Protein AF-A0A1E4USH1-F1 (afdb_monomer_lite)

pLDDT: mean 86.74, std 11.82, range [35.06, 97.19]

Sequence (179 aa):
MNIDIKHKHAGHLITIEGHPFKANNAGMWSLTEIWQTLKLPKAKAPGRWRGKEKDRLSQSQNLDVRNLGNAGHRALATKRAAIEYAAWVSPEFKDMVFDAFEAILEMPEVAQAVTDKMRQLGYDHSAALLEREKDNRAPALRAMNRGRSLSPAQKERQRMNNRVCAEANRLRKAGHDWH

Secondary structure (DSSP, 8-state):
-------TTTT-EEEETTEEEE--TTS-EEHHHHHHHTT--GGG-GGG--SHHHHHHHHTTSEEEEE-GGG-EEEEE-HHHHHHHHHHH-HHHHHHHHHHHHHHHTSHHHHHHHHHHHHHTT-HHHHHHHHHHHHHHHHHHHHHHHH-PPPHHHHHHHHHHHHHHHHHHHHHHHHHTT-

Structure (mmCIF, N/CA/C/O backbone):
data_AF-A0A1E4USH1-F1
#
_entry.id   AF-A0A1E4USH1-F1
#
loop_
_atom_site.group_PDB
_atom_site.id
_atom_site.type_symbol
_atom_site.label_atom_id
_atom_site.label_alt_id
_atom_site.label_comp_id
_atom_site.label_asym_id
_atom_site.label_entity_id
_atom_site.label_seq_id
_atom_site.pdbx_PDB_ins_code
_atom_site.Cartn_x
_atom_site.Cartn_y
_atom_site.Cartn_z
_atom_site.occupancy
_atom_site.B_iso_or_equiv
_atom_site.auth_seq_id
_atom_site.auth_comp_id
_atom_site.auth_asym_id
_atom_site.auth_atom_id
_atom_site.pdbx_PDB_model_num
ATOM 1 N N . MET A 1 1 ? 34.807 -5.517 8.091 1.00 35.06 1 MET A N 1
ATOM 2 C CA . MET A 1 1 ? 33.616 -6.055 8.783 1.00 35.06 1 MET A CA 1
ATOM 3 C C . MET A 1 1 ? 32.439 -5.872 7.829 1.00 35.06 1 MET A C 1
ATOM 5 O O . MET A 1 1 ? 31.987 -4.748 7.670 1.00 35.06 1 MET A O 1
ATOM 9 N N . ASN A 1 2 ? 32.028 -6.911 7.091 1.00 42.44 2 ASN A N 1
ATOM 10 C CA . ASN A 1 2 ? 30.840 -6.824 6.231 1.00 42.44 2 ASN A CA 1
ATOM 11 C C . ASN A 1 2 ? 29.615 -7.020 7.123 1.00 42.44 2 ASN A C 1
ATOM 13 O O . ASN A 1 2 ? 29.364 -8.131 7.581 1.00 42.44 2 ASN A O 1
ATOM 17 N N . ILE A 1 3 ? 28.897 -5.940 7.420 1.00 49.59 3 ILE A N 1
ATOM 18 C CA . ILE A 1 3 ? 27.590 -6.037 8.068 1.00 49.59 3 ILE A CA 1
ATOM 19 C C . ILE A 1 3 ? 26.635 -6.573 7.002 1.00 49.59 3 ILE A C 1
ATOM 21 O O . ILE A 1 3 ? 26.357 -5.886 6.020 1.00 49.59 3 ILE A O 1
ATOM 25 N N . ASP A 1 4 ? 26.173 -7.809 7.169 1.00 56.94 4 ASP A N 1
ATOM 26 C CA . ASP A 1 4 ? 25.146 -8.400 6.314 1.00 56.94 4 ASP A CA 1
ATOM 27 C C . ASP A 1 4 ? 23.797 -7.746 6.659 1.00 56.94 4 ASP A C 1
ATOM 29 O O . ASP A 1 4 ? 23.055 -8.192 7.537 1.00 56.94 4 ASP A O 1
ATOM 33 N N . ILE A 1 5 ? 23.523 -6.587 6.050 1.00 63.28 5 ILE A N 1
ATOM 34 C CA . ILE A 1 5 ? 22.266 -5.857 6.240 1.00 63.28 5 ILE A CA 1
ATOM 35 C C . ILE A 1 5 ? 21.171 -6.627 5.501 1.00 63.28 5 ILE A C 1
ATOM 37 O O . ILE A 1 5 ? 20.887 -6.400 4.324 1.00 63.28 5 ILE A O 1
ATOM 41 N N . LYS A 1 6 ? 20.531 -7.561 6.206 1.00 68.31 6 LYS A N 1
ATOM 42 C CA . LYS A 1 6 ? 19.382 -8.289 5.674 1.00 68.31 6 LYS A CA 1
ATOM 43 C C . LYS A 1 6 ? 18.156 -7.377 5.665 1.00 68.31 6 LYS A C 1
ATOM 45 O O . LYS A 1 6 ? 17.571 -7.076 6.705 1.00 68.31 6 LYS A O 1
ATOM 50 N N . HIS A 1 7 ? 17.737 -6.948 4.478 1.00 80.62 7 HIS A N 1
ATOM 51 C CA . HIS A 1 7 ? 16.504 -6.180 4.320 1.00 80.62 7 HIS A CA 1
ATOM 52 C C . HIS A 1 7 ? 15.280 -7.025 4.723 1.00 80.62 7 HIS A C 1
ATOM 54 O O . HIS A 1 7 ? 15.200 -8.208 4.395 1.00 80.62 7 HIS A O 1
ATOM 60 N N . LYS A 1 8 ? 14.284 -6.406 5.382 1.00 83.12 8 LYS A N 1
ATOM 61 C CA . LYS A 1 8 ? 13.073 -7.061 5.941 1.00 83.12 8 LYS A CA 1
ATOM 62 C C . LYS A 1 8 ? 12.346 -8.005 4.974 1.00 83.12 8 LYS A C 1
ATOM 64 O O . LYS A 1 8 ? 11.694 -8.948 5.409 1.00 83.12 8 LYS A O 1
ATOM 69 N N . HIS A 1 9 ? 12.408 -7.722 3.677 1.00 91.88 9 HIS A N 1
ATOM 70 C CA . HIS A 1 9 ? 11.720 -8.486 2.638 1.00 91.88 9 HIS A CA 1
ATOM 71 C C . HIS A 1 9 ? 12.672 -9.186 1.667 1.00 91.88 9 HIS A C 1
ATOM 73 O O . HIS A 1 9 ? 12.227 -9.649 0.622 1.00 91.88 9 HIS A O 1
ATOM 79 N N . ALA A 1 10 ? 13.968 -9.268 1.977 1.00 92.12 10 ALA A N 1
ATOM 80 C CA . ALA A 1 10 ? 14.938 -9.927 1.113 1.00 92.12 10 ALA A CA 1
ATOM 81 C C . ALA A 1 10 ? 14.511 -11.376 0.819 1.00 92.12 10 ALA A C 1
ATOM 83 O O . ALA A 1 10 ? 14.322 -12.174 1.738 1.00 92.12 10 ALA A O 1
ATOM 84 N N . GLY A 1 11 ? 14.324 -11.706 -0.462 1.00 91.75 11 GLY A N 1
ATOM 85 C CA . GLY A 1 11 ? 13.920 -13.043 -0.900 1.00 91.75 11 GLY A CA 1
ATOM 86 C C . GLY A 1 11 ? 12.465 -13.436 -0.615 1.00 91.75 11 GLY A C 1
ATOM 87 O O . GLY A 1 11 ? 12.106 -14.575 -0.910 1.00 91.75 11 GLY A O 1
ATOM 88 N N . HIS A 1 12 ? 11.629 -12.539 -0.075 1.00 94.44 12 HIS A N 1
ATOM 89 C CA . HIS A 1 12 ? 10.211 -12.825 0.170 1.00 94.44 12 HIS A CA 1
ATOM 90 C C . HIS A 1 12 ? 9.459 -13.139 -1.126 1.00 94.44 12 HIS A C 1
ATOM 92 O O . HIS A 1 12 ? 9.612 -12.442 -2.129 1.00 94.44 12 HIS A O 1
ATOM 98 N N . LEU A 1 13 ? 8.599 -14.155 -1.069 1.00 95.12 13 LEU A N 1
ATOM 99 C CA . LEU A 1 13 ? 7.725 -14.555 -2.165 1.00 95.12 13 LEU A CA 1
ATOM 100 C C . LEU A 1 13 ? 6.315 -14.005 -1.937 1.00 95.12 13 LEU A C 1
ATOM 102 O O . LEU A 1 13 ? 5.791 -14.081 -0.826 1.00 95.12 13 LEU A O 1
ATOM 106 N N . ILE A 1 14 ? 5.705 -13.472 -2.989 1.00 93.62 14 ILE A N 1
ATOM 107 C CA . ILE A 1 14 ? 4.271 -13.176 -3.045 1.00 93.62 14 ILE A CA 1
ATOM 108 C C . ILE A 1 14 ? 3.673 -13.910 -4.238 1.00 93.62 14 ILE A C 1
ATOM 110 O O . ILE A 1 14 ? 4.350 -14.075 -5.249 1.00 93.62 14 ILE A O 1
ATOM 114 N N . THR A 1 15 ? 2.414 -14.318 -4.136 1.00 94.56 15 THR A N 1
ATOM 115 C CA . THR A 1 15 ? 1.685 -14.931 -5.249 1.00 94.56 15 THR A CA 1
ATOM 116 C C . THR A 1 15 ? 0.509 -14.038 -5.605 1.00 94.56 15 THR A C 1
ATOM 118 O O . THR A 1 15 ? -0.281 -13.696 -4.728 1.00 94.56 15 THR A O 1
ATOM 121 N N . ILE A 1 16 ? 0.402 -13.647 -6.874 1.00 92.81 16 ILE A N 1
ATOM 122 C CA . ILE A 1 16 ? -0.700 -12.829 -7.393 1.00 92.81 16 ILE A CA 1
ATOM 123 C C . ILE A 1 16 ? -1.300 -13.587 -8.572 1.00 92.81 16 ILE A C 1
ATOM 125 O O . ILE A 1 16 ? -0.572 -13.945 -9.494 1.00 92.81 16 ILE A O 1
ATOM 129 N N . GLU A 1 17 ? -2.601 -13.880 -8.515 1.00 90.75 17 GLU A N 1
ATOM 130 C CA . GLU A 1 17 ? -3.316 -14.634 -9.562 1.00 90.75 17 GLU A CA 1
ATOM 131 C C . GLU A 1 17 ? -2.592 -15.934 -9.967 1.00 90.75 17 GLU A C 1
ATOM 133 O O . GLU A 1 17 ? -2.418 -16.238 -11.143 1.00 90.75 17 GLU A O 1
ATOM 138 N N . GLY A 1 18 ? -2.083 -16.678 -8.980 1.00 93.56 18 GLY A N 1
ATOM 139 C CA . GLY A 1 18 ? -1.344 -17.928 -9.203 1.00 93.56 18 GLY A CA 1
ATOM 140 C C . GLY A 1 18 ? 0.111 -17.766 -9.664 1.00 93.56 18 GLY A C 1
ATOM 141 O O . GLY A 1 18 ? 0.827 -18.761 -9.741 1.00 93.56 18 GLY A O 1
ATOM 142 N N . HIS A 1 19 ? 0.587 -16.542 -9.905 1.00 95.94 19 HIS A N 1
ATOM 143 C CA . HIS A 1 19 ? 1.953 -16.275 -10.355 1.00 95.94 19 HIS A CA 1
ATOM 144 C C . HIS A 1 19 ? 2.857 -15.858 -9.185 1.00 95.94 19 HIS A C 1
ATOM 146 O O . HIS A 1 19 ? 2.523 -14.908 -8.467 1.00 95.94 19 HIS A O 1
ATOM 152 N N . PRO A 1 20 ? 3.997 -16.538 -8.967 1.00 96.56 20 PRO A N 1
ATOM 153 C CA . PRO A 1 20 ? 4.930 -16.195 -7.902 1.00 96.56 20 PRO A CA 1
ATOM 154 C C . PRO A 1 20 ? 5.867 -15.048 -8.309 1.00 96.56 20 PRO A C 1
ATOM 156 O O . PRO A 1 20 ? 6.441 -15.054 -9.394 1.00 96.56 20 PRO A O 1
ATOM 159 N N . PHE A 1 21 ? 6.098 -14.107 -7.394 1.00 96.25 21 PHE A N 1
ATOM 160 C CA . PHE A 1 21 ? 7.040 -12.998 -7.545 1.00 96.25 21 PHE A CA 1
ATOM 161 C C . PHE A 1 21 ? 7.953 -12.907 -6.327 1.00 96.25 21 PHE A C 1
ATOM 163 O O . PHE A 1 21 ? 7.495 -12.820 -5.182 1.00 96.25 21 PHE A O 1
ATOM 170 N N . LYS A 1 22 ? 9.264 -12.899 -6.565 1.00 96.50 22 LYS A N 1
ATOM 171 C CA . LYS A 1 22 ? 10.275 -12.898 -5.505 1.00 96.50 22 LYS A CA 1
ATOM 172 C C . LYS A 1 22 ? 10.925 -11.525 -5.365 1.00 96.50 22 LYS A C 1
ATOM 174 O O . LYS A 1 22 ? 11.360 -10.930 -6.348 1.00 96.50 22 LYS A O 1
ATOM 179 N N . ALA A 1 23 ? 11.038 -11.044 -4.133 1.00 95.94 23 ALA A N 1
ATOM 180 C CA . ALA A 1 23 ? 11.803 -9.849 -3.826 1.00 95.94 23 ALA A CA 1
ATOM 181 C C . ALA A 1 23 ? 13.310 -10.099 -3.971 1.00 95.94 23 ALA A C 1
ATOM 183 O O . ALA A 1 23 ? 13.828 -11.154 -3.595 1.00 95.94 23 ALA A O 1
ATOM 184 N N . ASN A 1 24 ? 14.030 -9.096 -4.464 1.00 94.19 24 ASN A N 1
ATOM 185 C CA . ASN A 1 24 ? 15.489 -9.110 -4.521 1.00 94.19 24 ASN A CA 1
ATOM 186 C C . ASN A 1 24 ? 16.122 -8.988 -3.115 1.00 94.19 24 ASN A C 1
ATOM 188 O O . ASN A 1 24 ? 15.424 -8.899 -2.103 1.00 94.19 24 ASN A O 1
ATOM 192 N N . ASN A 1 25 ? 17.455 -8.943 -3.039 1.00 92.69 25 ASN A N 1
ATOM 193 C CA . ASN A 1 25 ? 18.180 -8.830 -1.764 1.00 92.69 25 ASN A CA 1
ATOM 194 C C . ASN A 1 25 ? 17.911 -7.509 -1.018 1.00 92.69 25 ASN A C 1
ATOM 196 O O . ASN A 1 25 ? 18.039 -7.467 0.200 1.00 92.69 25 ASN A O 1
ATOM 200 N N . ALA A 1 26 ? 17.474 -6.461 -1.724 1.00 90.81 26 ALA A N 1
ATOM 201 C CA . ALA A 1 26 ? 17.031 -5.198 -1.131 1.00 90.81 26 ALA A CA 1
ATOM 202 C C . ALA A 1 26 ? 15.575 -5.247 -0.620 1.00 90.81 26 ALA A C 1
ATOM 204 O O . ALA A 1 26 ? 15.052 -4.255 -0.115 1.00 90.81 26 ALA A O 1
ATOM 205 N N . GLY A 1 27 ? 14.891 -6.389 -0.753 1.00 93.50 27 GLY A N 1
ATOM 206 C CA . GLY A 1 27 ? 13.490 -6.542 -0.372 1.00 93.50 27 GLY A CA 1
ATOM 207 C C . GLY A 1 27 ? 12.511 -5.828 -1.306 1.00 93.50 27 GLY A C 1
ATOM 208 O O . GLY A 1 27 ? 11.458 -5.375 -0.853 1.00 93.50 27 GLY A O 1
ATOM 209 N N . MET A 1 28 ? 12.866 -5.705 -2.589 1.00 95.81 28 MET A N 1
ATOM 210 C CA . MET A 1 28 ? 12.054 -5.044 -3.610 1.00 95.81 28 MET A CA 1
ATOM 211 C C . MET A 1 28 ? 11.575 -6.014 -4.691 1.00 95.81 28 MET A C 1
ATOM 213 O O . MET A 1 28 ? 12.332 -6.873 -5.146 1.00 95.81 28 MET A O 1
ATOM 217 N N . TRP A 1 29 ? 10.340 -5.824 -5.148 1.00 97.06 29 TRP A N 1
ATOM 218 C CA . TRP A 1 29 ? 9.727 -6.553 -6.257 1.00 97.06 29 TRP A CA 1
ATOM 219 C C . TRP A 1 29 ? 9.830 -5.767 -7.562 1.00 97.06 29 TRP A C 1
ATOM 221 O O . TRP A 1 29 ? 9.785 -4.535 -7.565 1.00 97.06 29 TRP A O 1
ATOM 231 N N . SER A 1 30 ? 9.933 -6.483 -8.681 1.00 96.38 30 SER A N 1
ATOM 232 C CA . SER A 1 30 ? 9.900 -5.893 -10.019 1.00 96.38 30 SER A CA 1
ATOM 233 C C . SER A 1 30 ? 8.459 -5.619 -10.446 1.00 96.38 30 SER A C 1
ATOM 235 O O . SER A 1 30 ? 7.719 -6.531 -10.807 1.00 96.38 30 SER A O 1
ATOM 237 N N . LEU A 1 31 ? 8.058 -4.345 -10.453 1.00 96.75 31 LEU A N 1
ATOM 238 C CA . LEU A 1 31 ? 6.739 -3.942 -10.952 1.00 96.75 31 LEU A CA 1
ATOM 239 C C . LEU A 1 31 ? 6.609 -4.179 -12.459 1.00 96.75 31 LEU A C 1
ATOM 241 O O . LEU A 1 31 ? 5.510 -4.423 -12.948 1.00 96.75 31 LEU A O 1
ATOM 245 N N . THR A 1 32 ? 7.722 -4.107 -13.199 1.00 95.25 32 THR A N 1
ATOM 246 C CA . THR A 1 32 ? 7.738 -4.402 -14.638 1.00 95.25 32 THR A CA 1
ATOM 247 C C . THR A 1 32 ? 7.425 -5.877 -14.891 1.00 95.25 32 THR A C 1
ATOM 249 O O . THR A 1 32 ? 6.620 -6.172 -15.767 1.00 95.25 32 THR A O 1
ATOM 252 N N . GLU A 1 33 ? 8.011 -6.780 -14.101 1.00 95.38 33 GLU A N 1
ATOM 253 C CA . GLU A 1 33 ? 7.758 -8.225 -14.191 1.00 95.38 33 GLU A CA 1
ATOM 254 C C . GLU A 1 33 ? 6.311 -8.552 -13.816 1.00 95.38 33 GLU A C 1
ATOM 256 O O . GLU A 1 33 ? 5.623 -9.214 -14.584 1.00 95.38 33 GLU A O 1
ATOM 261 N N . ILE A 1 34 ? 5.813 -8.006 -12.699 1.00 96.38 34 ILE A N 1
ATOM 262 C CA . ILE A 1 34 ? 4.408 -8.165 -12.289 1.00 96.38 34 ILE A CA 1
ATOM 263 C C . ILE A 1 34 ? 3.464 -7.697 -13.404 1.00 96.38 34 ILE A C 1
ATOM 265 O O . ILE A 1 34 ? 2.549 -8.421 -13.788 1.00 96.38 34 ILE A O 1
ATOM 269 N N . TRP A 1 35 ? 3.708 -6.511 -13.969 1.00 96.25 35 TRP A N 1
ATOM 270 C CA . TRP A 1 35 ? 2.896 -5.955 -15.054 1.00 96.25 35 TRP A CA 1
ATOM 271 C C . TRP A 1 35 ? 2.884 -6.832 -16.312 1.00 96.25 35 TRP A C 1
ATOM 273 O O . TRP A 1 35 ? 1.821 -7.033 -16.901 1.00 96.25 35 TRP A O 1
ATOM 283 N N . GLN A 1 36 ? 4.039 -7.368 -16.712 1.00 95.38 36 GLN A N 1
ATOM 284 C CA . GLN A 1 36 ? 4.158 -8.230 -17.890 1.00 95.38 36 GLN A CA 1
ATOM 285 C C . GLN A 1 36 ? 3.503 -9.596 -17.674 1.00 95.38 36 GLN A C 1
ATOM 287 O O . GLN A 1 36 ? 2.728 -10.035 -18.524 1.00 95.38 36 GLN A O 1
ATOM 292 N N . THR A 1 37 ? 3.784 -10.246 -16.544 1.00 96.62 37 THR A N 1
ATOM 293 C CA . THR A 1 37 ? 3.282 -11.589 -16.225 1.00 96.62 37 THR A CA 1
ATOM 294 C C . THR A 1 37 ? 1.763 -11.604 -16.098 1.00 96.62 37 THR A C 1
ATOM 296 O O . THR A 1 37 ? 1.110 -12.462 -16.685 1.00 96.62 37 THR A O 1
ATOM 299 N N . LEU A 1 38 ? 1.191 -10.605 -15.423 1.00 95.69 38 LEU A N 1
ATOM 300 C CA . LEU A 1 38 ? -0.261 -10.456 -15.281 1.00 95.69 3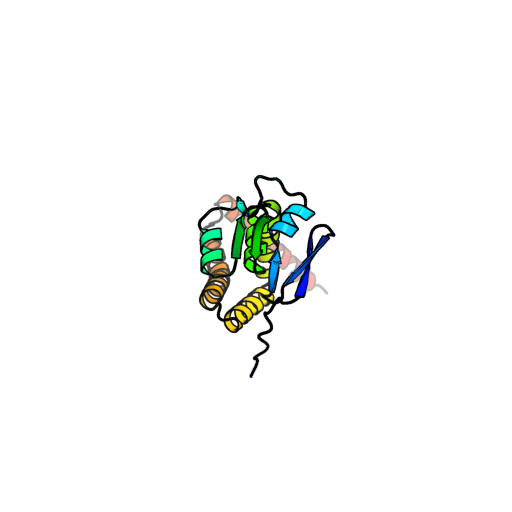8 LEU A CA 1
ATOM 301 C C . LEU A 1 38 ? -0.932 -9.858 -16.532 1.00 95.69 38 LEU A C 1
ATOM 303 O O . LEU A 1 38 ? -2.140 -9.645 -16.543 1.00 95.69 38 LEU A O 1
ATOM 307 N N . LYS A 1 39 ? -0.163 -9.561 -17.592 1.00 95.50 39 LYS A N 1
ATOM 308 C CA . LYS A 1 39 ? -0.649 -8.990 -18.865 1.00 95.50 39 LYS A CA 1
ATOM 309 C C . LYS A 1 39 ? -1.545 -7.764 -18.668 1.00 95.50 39 LYS A C 1
ATOM 311 O O . LYS A 1 39 ? -2.533 -7.566 -19.377 1.00 95.50 39 LYS A O 1
ATOM 316 N N . LEU A 1 40 ? -1.178 -6.923 -17.706 1.00 95.50 40 LEU A N 1
ATOM 317 C CA . LEU A 1 40 ? -1.953 -5.743 -17.351 1.00 95.50 40 LEU A CA 1
ATOM 318 C C . LEU A 1 40 ? -1.980 -4.726 -18.510 1.00 95.50 40 LEU A C 1
ATOM 320 O O . LEU A 1 40 ? -1.043 -4.665 -19.317 1.00 95.50 40 LEU A O 1
ATOM 324 N N . PRO A 1 41 ? -3.010 -3.861 -18.589 1.00 95.75 41 PRO A N 1
ATOM 325 C CA . PRO A 1 41 ? -3.140 -2.898 -19.678 1.00 95.75 41 PRO A CA 1
ATOM 326 C C . PRO A 1 41 ? -1.884 -2.039 -19.874 1.00 95.75 41 PRO A C 1
ATOM 328 O O . PRO A 1 41 ? -1.241 -1.616 -18.912 1.00 95.75 41 PRO A O 1
ATOM 331 N N . LYS A 1 42 ? -1.555 -1.689 -21.125 1.00 93.81 42 LYS A N 1
ATOM 332 C CA . LYS A 1 42 ? -0.380 -0.843 -21.438 1.00 93.81 42 LYS A CA 1
ATOM 333 C C . LYS A 1 42 ? -0.418 0.521 -20.740 1.00 93.81 42 LYS A C 1
ATOM 335 O O . LYS A 1 42 ? 0.625 1.048 -20.354 1.00 93.81 42 LYS A O 1
ATOM 340 N N . ALA A 1 43 ? -1.614 1.080 -20.546 1.00 94.44 43 ALA A N 1
ATOM 341 C CA . ALA A 1 43 ? -1.818 2.328 -19.808 1.00 94.44 43 ALA A CA 1
ATOM 342 C C . ALA A 1 43 ? -1.405 2.218 -18.329 1.00 94.44 43 ALA A C 1
ATOM 344 O O . ALA A 1 43 ? -1.053 3.220 -17.710 1.00 94.44 43 ALA A O 1
ATOM 345 N N . LYS A 1 44 ? -1.405 0.998 -17.784 1.00 95.38 44 LYS A N 1
ATOM 346 C CA . LYS A 1 44 ? -1.029 0.679 -16.411 1.00 95.38 44 LYS A CA 1
ATOM 347 C C . LYS A 1 44 ? 0.428 0.255 -16.270 1.00 95.38 44 LYS A C 1
ATOM 349 O O . LYS A 1 44 ? 0.792 -0.215 -15.211 1.00 95.38 44 LYS A O 1
ATOM 354 N N . ALA A 1 45 ? 1.280 0.431 -17.282 1.00 94.06 45 ALA A N 1
ATOM 355 C CA . ALA A 1 45 ? 2.705 0.141 -17.128 1.00 94.06 45 ALA A CA 1
ATOM 356 C C . ALA A 1 45 ? 3.329 0.984 -15.986 1.00 94.06 45 ALA A C 1
ATOM 358 O O . ALA A 1 45 ? 2.987 2.165 -15.851 1.00 94.06 45 ALA A O 1
ATOM 359 N N . PRO A 1 46 ? 4.322 0.478 -15.227 1.00 93.38 46 PRO A N 1
ATOM 360 C CA . PRO A 1 46 ? 4.966 1.246 -14.148 1.00 93.38 46 PRO A CA 1
ATOM 361 C C . PRO A 1 46 ? 5.585 2.567 -14.632 1.00 93.38 46 PRO A C 1
ATOM 363 O O . PRO A 1 46 ? 5.561 3.600 -13.956 1.00 93.38 46 PRO A O 1
ATOM 366 N N . GLY A 1 47 ? 6.088 2.557 -15.870 1.00 90.25 47 GLY A N 1
ATOM 367 C CA . GLY A 1 47 ? 6.604 3.733 -16.565 1.00 90.25 47 GLY A CA 1
ATOM 368 C C . GLY A 1 47 ? 5.540 4.776 -16.917 1.00 90.25 47 GLY A C 1
ATOM 369 O O . GLY A 1 47 ? 5.915 5.888 -17.273 1.00 90.25 47 GLY A O 1
ATOM 370 N N . ARG A 1 48 ? 4.240 4.476 -16.789 1.00 91.69 48 ARG A N 1
ATOM 371 C CA . ARG A 1 48 ? 3.095 5.391 -16.977 1.00 91.69 48 ARG A CA 1
ATOM 372 C C . ARG A 1 48 ? 2.465 5.855 -15.665 1.00 91.69 48 ARG A C 1
ATOM 374 O O . ARG A 1 48 ? 1.742 6.842 -15.684 1.00 91.69 48 ARG A O 1
ATOM 381 N N . TRP A 1 49 ? 2.785 5.222 -14.538 1.00 93.81 49 TRP A N 1
ATOM 382 C CA . TRP A 1 49 ? 2.367 5.710 -13.225 1.00 93.81 49 TRP A CA 1
ATOM 383 C C . TRP A 1 49 ? 2.940 7.113 -12.984 1.00 93.81 49 TRP A C 1
ATOM 385 O O . TRP A 1 49 ? 4.135 7.347 -13.210 1.00 93.81 49 TRP A O 1
ATOM 395 N N . ARG A 1 50 ? 2.091 8.070 -12.610 1.00 91.12 50 ARG A N 1
ATOM 396 C CA . ARG A 1 50 ? 2.416 9.493 -12.412 1.00 91.12 50 ARG A CA 1
ATOM 397 C C . ARG A 1 50 ? 1.646 10.035 -11.211 1.00 91.12 50 ARG A C 1
ATOM 399 O O . ARG A 1 50 ? 0.631 9.459 -10.825 1.00 91.12 50 ARG A O 1
ATOM 406 N N . GLY A 1 51 ? 2.106 11.168 -10.690 1.00 93.00 51 GLY A N 1
ATOM 407 C CA . GLY A 1 51 ? 1.442 11.917 -9.629 1.00 93.00 51 GLY A CA 1
ATOM 408 C C . GLY A 1 51 ? 2.250 11.958 -8.336 1.00 93.00 51 GLY A C 1
ATOM 409 O O . GLY A 1 51 ? 3.215 11.215 -8.161 1.00 93.00 51 GLY A O 1
ATOM 410 N N . LYS A 1 52 ? 1.795 12.814 -7.416 1.00 93.62 52 LYS A N 1
ATOM 411 C CA . LYS A 1 52 ? 2.497 13.154 -6.168 1.00 93.62 52 LYS A CA 1
ATOM 412 C C . LYS A 1 52 ? 2.864 11.933 -5.322 1.00 93.62 52 LYS A C 1
ATOM 414 O O . LYS A 1 52 ? 3.939 11.901 -4.735 1.00 93.62 52 LYS A O 1
ATOM 419 N N . GLU A 1 53 ? 1.999 10.920 -5.284 1.00 92.00 53 GLU A N 1
ATOM 420 C CA . GLU A 1 53 ? 2.244 9.687 -4.523 1.00 92.00 53 GLU A CA 1
ATOM 421 C C . GLU A 1 53 ? 3.457 8.916 -5.058 1.00 92.00 53 GLU A C 1
ATOM 423 O O . GLU A 1 53 ? 4.339 8.536 -4.289 1.00 92.00 53 GLU A O 1
ATOM 428 N N . LYS A 1 54 ? 3.564 8.766 -6.385 1.00 93.25 54 LYS A N 1
ATOM 429 C CA . LYS A 1 54 ? 4.735 8.145 -7.012 1.00 93.25 54 LYS A CA 1
ATOM 430 C C . LYS A 1 54 ? 6.003 8.936 -6.699 1.00 93.25 54 LYS A C 1
ATOM 432 O O . LYS A 1 54 ? 7.015 8.341 -6.337 1.00 93.25 54 LYS A O 1
ATOM 437 N N . ASP A 1 55 ? 5.941 10.259 -6.832 1.00 94.19 55 ASP A N 1
ATOM 438 C CA . ASP A 1 55 ? 7.098 11.126 -6.610 1.00 94.19 55 ASP A CA 1
ATOM 439 C C . ASP A 1 55 ? 7.586 11.011 -5.157 1.00 94.19 55 ASP A C 1
ATOM 441 O O . ASP A 1 55 ? 8.779 10.822 -4.916 1.00 94.19 55 ASP A O 1
ATOM 445 N N . ARG A 1 56 ? 6.657 10.992 -4.191 1.00 94.94 56 ARG A N 1
ATOM 446 C CA . ARG A 1 56 ? 6.949 10.754 -2.770 1.00 94.94 56 ARG A CA 1
ATOM 447 C C . ARG A 1 56 ? 7.588 9.383 -2.535 1.00 94.94 56 ARG A C 1
ATOM 449 O O . ARG A 1 56 ? 8.531 9.265 -1.749 1.00 94.94 56 ARG A O 1
ATOM 456 N N . LEU A 1 57 ? 7.097 8.330 -3.190 1.00 95.62 57 LEU A N 1
ATOM 457 C CA . LEU A 1 57 ? 7.674 6.986 -3.077 1.00 95.62 57 LEU A CA 1
ATOM 458 C C . LEU A 1 57 ? 9.092 6.912 -3.646 1.00 95.62 57 LEU A C 1
ATOM 460 O O . LEU A 1 57 ? 9.947 6.256 -3.055 1.00 95.62 57 LEU A O 1
ATOM 464 N N . SER A 1 58 ? 9.360 7.599 -4.755 1.00 93.44 58 SER A N 1
ATOM 465 C CA . SER A 1 58 ? 10.709 7.674 -5.315 1.00 93.44 58 SER A CA 1
ATOM 466 C C . SER A 1 58 ? 11.659 8.480 -4.429 1.00 93.44 58 SER A C 1
ATOM 468 O O . SER A 1 58 ? 12.762 8.017 -4.153 1.00 93.44 58 SER A O 1
ATOM 470 N N . GLN A 1 59 ? 11.220 9.624 -3.898 1.00 93.50 59 GLN A N 1
ATOM 471 C CA . GLN A 1 59 ? 12.011 10.436 -2.961 1.00 93.50 59 GLN A CA 1
ATOM 472 C C . GLN A 1 59 ? 12.340 9.688 -1.662 1.00 93.50 59 GLN A C 1
ATOM 474 O O . GLN A 1 59 ? 13.439 9.813 -1.134 1.00 93.50 59 GLN A O 1
ATOM 479 N N . SER A 1 60 ? 11.407 8.870 -1.169 1.00 92.00 60 SER A N 1
ATOM 480 C CA . SER A 1 60 ? 11.590 8.046 0.035 1.00 92.00 60 SER A CA 1
ATOM 481 C C . SER A 1 60 ? 12.295 6.708 -0.221 1.00 92.00 60 SER A C 1
ATOM 483 O O . SER A 1 60 ? 12.294 5.851 0.660 1.00 92.00 60 SER A O 1
ATOM 485 N N . GLN A 1 61 ? 12.866 6.499 -1.415 1.00 91.19 61 GLN A N 1
ATOM 486 C CA . GLN A 1 61 ? 13.551 5.261 -1.8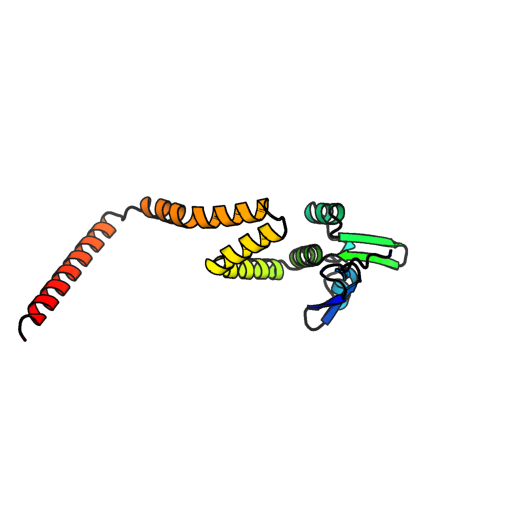22 1.00 91.19 61 GLN A CA 1
ATOM 487 C C . GLN A 1 61 ? 12.682 3.991 -1.737 1.00 91.19 61 GLN A C 1
ATOM 489 O O . GLN A 1 61 ? 13.186 2.868 -1.745 1.00 91.19 61 GLN A O 1
ATOM 494 N N . ASN A 1 62 ? 11.357 4.149 -1.703 1.00 94.19 62 ASN A N 1
ATOM 495 C CA . ASN A 1 62 ? 10.418 3.035 -1.777 1.00 94.19 62 ASN A CA 1
ATOM 496 C C . ASN A 1 62 ? 10.205 2.549 -3.216 1.00 94.19 62 ASN A C 1
ATOM 498 O O . ASN A 1 62 ? 9.772 1.414 -3.415 1.00 94.19 62 ASN A O 1
ATOM 502 N N . LEU A 1 63 ? 10.502 3.394 -4.205 1.00 95.44 63 LEU A N 1
ATOM 503 C CA . LEU A 1 63 ? 10.343 3.106 -5.625 1.00 95.44 63 LEU A CA 1
ATOM 504 C C . LEU A 1 63 ? 11.571 3.571 -6.420 1.00 95.44 63 LEU A C 1
ATOM 506 O O . LEU A 1 63 ? 11.796 4.770 -6.577 1.00 95.44 63 LEU A O 1
ATOM 510 N N . ASP A 1 64 ? 12.306 2.624 -6.994 1.00 93.38 64 ASP A N 1
ATOM 511 C CA . ASP A 1 64 ? 13.425 2.872 -7.905 1.00 93.38 64 ASP A CA 1
ATOM 512 C C . ASP A 1 64 ? 12.975 2.618 -9.351 1.00 93.38 64 ASP A C 1
ATOM 514 O O . ASP A 1 64 ? 12.676 1.486 -9.736 1.00 93.38 64 ASP A O 1
ATOM 518 N N . VAL A 1 65 ? 12.897 3.680 -10.157 1.00 89.38 65 VAL A N 1
ATOM 519 C CA . VAL A 1 65 ? 12.563 3.593 -11.584 1.00 89.38 65 VAL A CA 1
ATOM 520 C C . VAL A 1 65 ? 13.795 3.947 -12.400 1.00 89.38 65 VAL A C 1
ATOM 522 O O . VAL A 1 65 ? 14.219 5.099 -12.424 1.00 89.38 65 VAL A O 1
ATOM 525 N N . ARG A 1 66 ? 14.326 2.970 -13.137 1.00 86.38 66 ARG A N 1
ATOM 526 C CA . ARG A 1 66 ? 15.488 3.154 -14.011 1.00 86.38 66 ARG A CA 1
ATOM 527 C C . ARG A 1 66 ? 15.095 3.042 -15.473 1.00 86.38 66 ARG A C 1
ATOM 529 O O . ARG A 1 66 ? 14.390 2.114 -15.878 1.00 86.38 66 ARG A O 1
ATOM 536 N N . ASN A 1 67 ? 15.580 3.988 -16.270 1.00 80.12 67 ASN A N 1
ATOM 537 C CA . ASN A 1 67 ? 15.608 3.856 -17.718 1.00 80.12 67 ASN A CA 1
ATOM 538 C C . ASN A 1 67 ? 16.865 3.064 -18.100 1.00 80.12 67 ASN A C 1
ATOM 540 O O . ASN A 1 67 ? 17.971 3.466 -17.753 1.00 80.12 67 ASN A O 1
ATOM 544 N N . LEU A 1 68 ? 16.684 1.931 -18.771 1.00 80.88 68 LEU A N 1
ATOM 545 C CA . LEU A 1 68 ? 17.758 1.051 -19.234 1.00 80.88 68 LEU A CA 1
ATOM 546 C C . LEU A 1 68 ? 18.024 1.245 -20.740 1.00 80.88 68 LEU A C 1
ATOM 548 O O . LEU A 1 68 ? 18.565 0.357 -21.398 1.00 80.88 68 LEU A O 1
ATOM 552 N N . GLY A 1 69 ? 17.612 2.386 -21.304 1.00 78.25 69 GLY A N 1
ATOM 553 C CA . GLY A 1 69 ? 17.765 2.699 -22.723 1.00 78.25 69 GLY A CA 1
ATOM 554 C C . GLY A 1 69 ? 16.970 1.724 -23.591 1.00 78.25 69 GLY A C 1
ATOM 555 O O . GLY A 1 69 ? 15.771 1.536 -23.387 1.00 78.25 69 GLY A O 1
ATOM 556 N N . ASN A 1 70 ? 17.650 1.060 -24.529 1.00 72.19 70 ASN A N 1
ATOM 557 C CA . ASN A 1 70 ? 17.034 0.102 -25.456 1.00 72.19 70 ASN A CA 1
ATOM 558 C C . ASN A 1 70 ? 16.430 -1.129 -24.753 1.00 72.19 70 ASN A C 1
ATOM 560 O O . ASN A 1 70 ? 15.559 -1.784 -25.317 1.00 72.19 70 ASN A O 1
ATOM 564 N N . ALA A 1 71 ? 16.849 -1.430 -23.517 1.00 67.38 71 ALA A N 1
ATOM 565 C CA . ALA A 1 71 ? 16.285 -2.512 -22.708 1.00 67.38 71 ALA A CA 1
ATOM 566 C C . ALA A 1 71 ? 14.993 -2.112 -21.956 1.00 67.38 71 ALA A C 1
ATOM 568 O O . ALA A 1 71 ? 14.432 -2.916 -21.210 1.00 67.38 71 ALA A O 1
ATOM 569 N N . GLY A 1 72 ? 14.502 -0.880 -22.145 1.00 73.69 72 GLY A N 1
ATOM 570 C CA . GLY A 1 72 ? 13.239 -0.393 -21.589 1.00 73.69 72 GLY A CA 1
ATOM 571 C C . GLY A 1 72 ? 13.352 0.155 -20.165 1.00 73.69 72 GLY A C 1
ATOM 572 O O . GLY A 1 72 ? 14.386 0.673 -19.752 1.00 73.69 72 GLY A O 1
ATOM 573 N N . HIS A 1 73 ? 12.262 0.075 -19.396 1.00 80.62 73 HIS A N 1
ATOM 574 C CA . HIS A 1 73 ? 12.196 0.595 -18.027 1.00 80.62 73 HIS A CA 1
ATOM 575 C C . HIS A 1 73 ? 12.085 -0.529 -16.998 1.00 80.62 73 HIS A C 1
ATOM 577 O O . HIS A 1 73 ? 11.242 -1.422 -17.123 1.00 80.62 73 HIS A O 1
ATOM 583 N N . ARG A 1 74 ? 12.871 -0.435 -15.923 1.00 89.44 74 ARG A N 1
ATOM 584 C CA . ARG A 1 74 ? 12.743 -1.302 -14.749 1.00 89.44 74 ARG A CA 1
ATOM 585 C C . ARG A 1 74 ? 12.263 -0.481 -13.563 1.00 89.44 74 ARG A C 1
ATOM 587 O O . ARG A 1 74 ? 12.895 0.509 -13.212 1.00 89.44 74 ARG A O 1
ATOM 594 N N . ALA A 1 75 ? 11.164 -0.908 -12.955 1.00 94.81 75 ALA A N 1
ATOM 595 C CA . ALA A 1 75 ? 10.664 -0.339 -11.711 1.00 94.81 75 ALA A CA 1
ATOM 596 C C . ALA A 1 75 ? 10.766 -1.386 -10.597 1.00 94.81 75 ALA A C 1
ATOM 598 O O . ALA A 1 75 ? 10.140 -2.442 -10.688 1.00 94.81 75 ALA A O 1
ATOM 599 N N . LEU A 1 76 ? 11.565 -1.095 -9.574 1.00 96.38 76 LEU A N 1
ATOM 600 C CA . LEU A 1 76 ? 11.708 -1.895 -8.362 1.00 96.38 76 LEU A CA 1
ATOM 601 C C . LEU A 1 76 ? 11.011 -1.179 -7.209 1.00 96.38 76 LEU A C 1
ATOM 603 O O . LEU A 1 76 ? 11.173 0.026 -7.036 1.00 96.38 76 LEU A O 1
ATOM 607 N N . ALA A 1 77 ? 10.235 -1.917 -6.426 1.00 96.88 77 ALA A N 1
ATOM 608 C CA . ALA A 1 77 ? 9.395 -1.346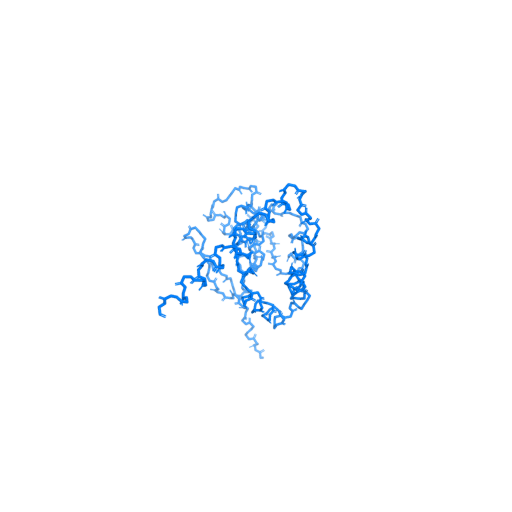 -5.385 1.00 96.88 77 ALA A CA 1
ATOM 609 C C . ALA A 1 77 ? 9.495 -2.138 -4.085 1.00 96.88 77 ALA A C 1
ATOM 611 O O . ALA A 1 77 ? 9.432 -3.368 -4.094 1.00 96.88 77 ALA A O 1
ATOM 612 N N . THR A 1 78 ? 9.587 -1.441 -2.953 1.00 96.00 78 THR A N 1
ATOM 613 C CA . THR A 1 78 ? 9.364 -2.049 -1.635 1.00 96.00 78 THR A CA 1
ATOM 614 C C . THR A 1 78 ? 7.928 -2.563 -1.529 1.00 96.00 78 THR A C 1
ATOM 616 O O . THR A 1 78 ? 7.064 -2.209 -2.334 1.00 96.00 78 THR A O 1
ATOM 619 N N . LYS A 1 79 ? 7.626 -3.358 -0.493 1.00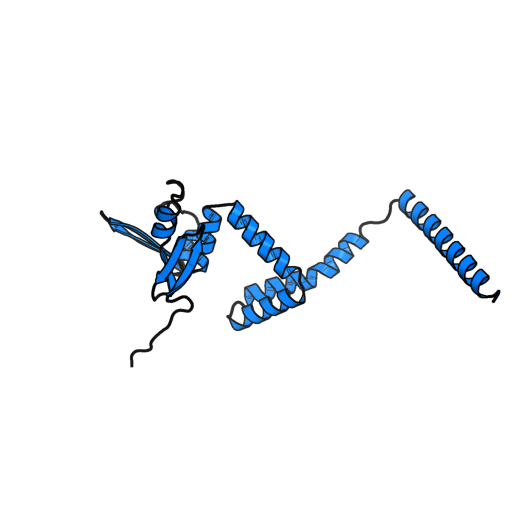 94.31 79 LYS A N 1
ATOM 620 C CA . LYS A 1 79 ? 6.260 -3.869 -0.267 1.00 94.31 79 LYS A CA 1
ATOM 621 C C . LYS A 1 79 ? 5.215 -2.745 -0.271 1.00 94.31 79 LYS A C 1
ATOM 623 O O . LYS A 1 79 ? 4.153 -2.906 -0.860 1.00 94.31 79 LYS A O 1
ATOM 628 N N . ARG A 1 80 ? 5.532 -1.598 0.342 1.00 93.19 80 ARG A N 1
ATOM 629 C CA . ARG A 1 80 ? 4.649 -0.423 0.372 1.00 93.19 80 ARG A CA 1
ATOM 630 C C . ARG A 1 80 ? 4.376 0.112 -1.034 1.00 93.19 80 ARG A C 1
ATOM 632 O O . ARG A 1 80 ? 3.219 0.218 -1.419 1.00 93.19 80 ARG A O 1
ATOM 639 N N . ALA A 1 81 ? 5.423 0.398 -1.808 1.00 96.50 81 ALA A N 1
ATOM 640 C CA . ALA A 1 81 ? 5.266 0.914 -3.167 1.00 96.50 81 ALA A CA 1
ATOM 641 C C . ALA A 1 81 ? 4.582 -0.092 -4.109 1.00 96.50 81 ALA A C 1
ATOM 643 O O . ALA A 1 81 ? 3.850 0.320 -5.003 1.00 96.50 81 ALA A O 1
ATOM 644 N N . ALA A 1 82 ? 4.777 -1.398 -3.898 1.00 96.50 82 ALA A N 1
ATOM 645 C CA . ALA A 1 82 ? 4.085 -2.438 -4.655 1.00 96.50 82 ALA A CA 1
ATOM 646 C C . ALA A 1 82 ? 2.572 -2.452 -4.377 1.00 96.50 82 ALA A C 1
ATOM 648 O O . ALA A 1 82 ? 1.789 -2.542 -5.320 1.00 96.50 82 ALA A O 1
ATOM 649 N N . ILE A 1 83 ? 2.159 -2.292 -3.113 1.00 95.62 83 ILE A N 1
ATOM 650 C CA . ILE A 1 83 ? 0.741 -2.163 -2.737 1.00 95.62 83 ILE A CA 1
ATOM 651 C C . ILE A 1 83 ? 0.147 -0.862 -3.297 1.00 95.62 83 ILE A C 1
ATOM 653 O O . ILE A 1 83 ? -0.930 -0.893 -3.886 1.00 95.62 83 ILE A O 1
ATOM 657 N N . GLU A 1 84 ? 0.852 0.269 -3.173 1.00 96.56 84 GLU A N 1
ATOM 658 C CA . GLU A 1 84 ? 0.387 1.557 -3.718 1.00 96.56 84 GLU A CA 1
ATOM 659 C C . GLU A 1 84 ? 0.242 1.510 -5.251 1.00 96.56 84 GLU A C 1
ATOM 661 O O . GLU A 1 84 ? -0.730 2.028 -5.804 1.00 96.56 84 GLU A O 1
ATOM 666 N N . TYR A 1 85 ? 1.159 0.832 -5.949 1.00 96.69 85 TYR A N 1
ATOM 667 C CA . TYR A 1 85 ? 1.038 0.592 -7.385 1.00 96.69 85 TYR A CA 1
ATOM 668 C C . TYR A 1 85 ? -0.168 -0.292 -7.718 1.00 96.69 85 TYR A C 1
ATOM 670 O O . TYR A 1 85 ? -0.937 0.057 -8.611 1.00 96.69 85 TYR A O 1
ATOM 678 N N . ALA A 1 86 ? -0.376 -1.397 -6.996 1.00 95.69 86 ALA A N 1
ATOM 679 C CA . ALA A 1 86 ? -1.528 -2.276 -7.203 1.00 95.69 86 ALA A CA 1
ATOM 680 C C . ALA A 1 86 ? -2.858 -1.525 -7.019 1.00 95.69 86 ALA A C 1
ATOM 682 O O . ALA A 1 86 ? -3.739 -1.634 -7.867 1.00 95.69 86 ALA A O 1
ATOM 683 N N . ALA A 1 87 ? -2.953 -0.670 -5.998 1.00 95.88 87 ALA A N 1
ATOM 684 C CA . ALA A 1 87 ? -4.108 0.196 -5.765 1.00 95.88 87 ALA A CA 1
ATOM 685 C C . ALA A 1 87 ? -4.333 1.236 -6.882 1.00 95.88 87 ALA A C 1
ATOM 687 O O . ALA A 1 87 ? -5.465 1.624 -7.162 1.00 95.88 87 ALA A O 1
ATOM 688 N N . TRP A 1 88 ? -3.268 1.709 -7.539 1.00 96.12 88 TRP A N 1
ATOM 689 C CA . TRP A 1 88 ? -3.388 2.568 -8.723 1.00 96.12 88 TRP A CA 1
ATOM 690 C C . TRP A 1 88 ? -3.803 1.785 -9.977 1.00 96.12 88 TRP A C 1
ATOM 692 O O . TRP A 1 88 ? -4.497 2.317 -10.853 1.00 96.12 88 TRP A O 1
ATOM 702 N N . VAL A 1 89 ? -3.366 0.531 -10.097 1.00 96.00 89 VAL A N 1
ATOM 703 C CA . VAL A 1 89 ? -3.724 -0.349 -11.213 1.00 96.00 89 VAL A CA 1
ATOM 704 C C . VAL A 1 89 ? -5.190 -0.768 -11.131 1.00 96.00 89 VAL A C 1
ATOM 706 O O . VAL A 1 89 ? -5.882 -0.615 -12.138 1.00 96.00 89 VAL A O 1
ATOM 709 N N . SER A 1 90 ? -5.649 -1.228 -9.966 1.00 94.50 90 SER A N 1
ATOM 710 C CA . SER A 1 90 ? -7.002 -1.737 -9.725 1.00 94.50 90 SER A CA 1
ATOM 711 C C . SER A 1 90 ? -7.651 -1.007 -8.542 1.00 94.50 90 SER A C 1
ATOM 713 O O . SER A 1 90 ? -7.224 -1.188 -7.397 1.00 94.50 90 SER A O 1
ATOM 715 N N . PRO A 1 91 ? -8.681 -0.184 -8.804 1.00 94.44 91 PRO A N 1
ATOM 716 C CA . PRO A 1 91 ? -9.537 0.369 -7.760 1.00 94.44 91 PRO A CA 1
ATOM 717 C C . PRO A 1 91 ? -10.182 -0.717 -6.892 1.00 94.44 91 PRO A C 1
ATOM 719 O O . PRO A 1 91 ? -10.230 -0.572 -5.683 1.00 94.44 91 PRO A O 1
ATOM 722 N N . GLU A 1 92 ? -10.570 -1.848 -7.474 1.00 94.25 92 GLU A N 1
ATOM 723 C CA . GLU A 1 92 ? -11.212 -2.955 -6.757 1.00 94.25 92 GLU A CA 1
ATOM 724 C C . GLU A 1 92 ? -10.259 -3.585 -5.732 1.00 94.25 92 GLU A C 1
ATOM 726 O O . GLU A 1 92 ? -10.646 -3.870 -4.602 1.00 94.25 92 GLU A O 1
ATOM 731 N N . PHE A 1 93 ? -8.981 -3.752 -6.093 1.00 94.12 93 PHE A N 1
ATOM 732 C CA . PHE A 1 93 ? -7.952 -4.171 -5.142 1.00 94.12 93 PHE A CA 1
ATOM 733 C C . PHE A 1 93 ? -7.777 -3.146 -4.017 1.00 94.12 93 PHE A C 1
ATOM 735 O O . PHE A 1 93 ? -7.590 -3.522 -2.861 1.00 94.12 93 PHE A O 1
ATOM 742 N N . LYS A 1 94 ? -7.816 -1.851 -4.347 1.00 95.25 94 LYS A N 1
ATOM 743 C CA . LYS A 1 94 ? -7.703 -0.775 -3.358 1.00 95.25 94 LYS A CA 1
ATOM 744 C C . LYS A 1 94 ? -8.864 -0.819 -2.364 1.00 95.25 94 LYS A C 1
ATOM 746 O O . LYS A 1 94 ? -8.607 -0.761 -1.164 1.00 95.25 94 LYS A O 1
ATOM 751 N N . ASP A 1 95 ? -10.085 -0.962 -2.863 1.00 97.19 95 ASP A N 1
ATOM 752 C CA . ASP A 1 95 ? -11.296 -1.037 -2.049 1.00 97.19 95 ASP A CA 1
ATOM 753 C C . ASP A 1 95 ? -11.252 -2.279 -1.151 1.00 97.19 95 ASP A C 1
ATOM 755 O O . ASP A 1 95 ? -11.361 -2.152 0.060 1.00 97.19 95 ASP A O 1
ATOM 759 N N . MET A 1 96 ? -10.895 -3.450 -1.692 1.00 96.12 96 MET A N 1
ATOM 760 C CA . MET A 1 96 ? -10.697 -4.672 -0.899 1.00 96.12 96 MET A CA 1
ATOM 761 C C . MET A 1 96 ? -9.659 -4.495 0.227 1.00 96.12 96 MET A C 1
ATOM 763 O O . MET A 1 96 ? -9.837 -5.014 1.329 1.00 96.12 96 MET A O 1
ATOM 767 N N . VAL A 1 97 ? -8.548 -3.791 -0.028 1.00 95.12 97 VAL A N 1
ATOM 768 C CA . VAL A 1 97 ? -7.537 -3.507 1.007 1.00 95.12 97 VAL A CA 1
ATOM 769 C C . VAL A 1 97 ? -8.100 -2.592 2.093 1.00 95.12 97 VAL A C 1
ATOM 771 O O . VAL A 1 97 ? -7.778 -2.792 3.266 1.00 95.12 97 VAL A O 1
ATOM 774 N N . PHE A 1 98 ? -8.921 -1.608 1.725 1.00 94.94 98 PHE A N 1
ATOM 775 C CA . PHE A 1 98 ? -9.596 -0.742 2.687 1.00 94.94 98 PHE A CA 1
ATOM 776 C C . PHE A 1 98 ? -10.646 -1.498 3.492 1.00 94.94 98 PHE A C 1
ATOM 778 O O . PHE A 1 98 ? -10.572 -1.445 4.714 1.00 94.94 98 PHE A O 1
ATOM 785 N N . ASP A 1 99 ? -11.506 -2.288 2.855 1.00 96.19 99 ASP A N 1
ATOM 786 C CA . ASP A 1 99 ? -12.509 -3.113 3.534 1.00 96.19 99 ASP A CA 1
ATOM 787 C C . ASP A 1 99 ? -11.853 -4.064 4.545 1.00 96.19 99 ASP A C 1
ATOM 789 O O . ASP A 1 99 ? -12.284 -4.179 5.693 1.00 96.19 99 ASP A O 1
ATOM 793 N N . ALA A 1 100 ? -10.754 -4.717 4.151 1.00 94.38 100 ALA A N 1
ATOM 794 C CA . ALA A 1 100 ? -9.999 -5.592 5.041 1.00 94.38 100 ALA A CA 1
ATOM 795 C C . ALA A 1 100 ? -9.377 -4.823 6.216 1.00 94.38 100 ALA A C 1
ATOM 797 O O . ALA A 1 100 ? -9.349 -5.321 7.341 1.00 94.38 100 ALA A O 1
ATOM 798 N N . PHE A 1 101 ? -8.859 -3.619 5.966 1.00 92.44 101 PHE A N 1
ATOM 799 C CA . PHE A 1 101 ? -8.285 -2.778 7.011 1.00 92.44 101 PHE A CA 1
ATOM 800 C C . PHE A 1 101 ? -9.352 -2.278 7.988 1.00 92.44 101 PHE A C 1
ATOM 802 O O . PHE A 1 101 ? -9.143 -2.362 9.197 1.00 92.44 101 PHE A O 1
ATOM 809 N N . GLU A 1 102 ? -10.498 -1.822 7.482 1.00 91.12 102 GLU A N 1
ATOM 810 C CA . GLU A 1 102 ? -11.644 -1.409 8.290 1.00 91.12 102 GLU A CA 1
ATOM 811 C C . GLU A 1 102 ? -12.131 -2.564 9.161 1.00 91.12 102 GLU A C 1
ATOM 813 O O . GLU A 1 102 ? -12.138 -2.428 10.383 1.00 91.12 102 GLU A O 1
ATOM 818 N N . ALA A 1 103 ? -12.408 -3.730 8.571 1.00 91.50 103 ALA A N 1
ATOM 819 C CA . ALA A 1 103 ? -12.872 -4.910 9.301 1.00 91.50 103 ALA A CA 1
ATOM 820 C C . ALA A 1 103 ? -11.929 -5.304 10.452 1.00 91.50 103 ALA A C 1
ATOM 822 O O . ALA A 1 103 ? -12.376 -5.661 11.542 1.00 91.50 103 ALA A O 1
ATOM 823 N N . ILE A 1 104 ? -10.615 -5.210 10.230 1.00 89.75 104 ILE A N 1
ATOM 824 C CA . ILE A 1 104 ? -9.607 -5.504 11.253 1.00 89.75 104 ILE A CA 1
ATOM 825 C C . ILE A 1 104 ? -9.584 -4.441 12.356 1.00 89.75 104 ILE A C 1
ATOM 827 O O . ILE A 1 104 ? -9.453 -4.781 13.531 1.00 89.75 104 ILE A O 1
ATOM 831 N N . LEU A 1 105 ? -9.707 -3.161 12.007 1.00 89.31 105 LEU A N 1
ATOM 832 C CA . LEU A 1 105 ? -9.692 -2.077 12.988 1.00 89.31 105 LEU A CA 1
ATOM 833 C C . LEU A 1 105 ? -11.002 -1.925 13.766 1.00 89.31 105 LEU A C 1
ATOM 835 O O . LEU A 1 105 ? -11.004 -1.312 14.834 1.00 89.31 105 LEU A O 1
ATOM 839 N N . GLU A 1 106 ? -12.107 -2.489 13.284 1.00 86.88 106 GLU A N 1
ATOM 840 C CA . GLU A 1 106 ? -13.348 -2.547 14.056 1.00 86.88 106 GLU A CA 1
ATOM 841 C C . GLU A 1 106 ? -13.249 -3.469 15.278 1.00 86.88 106 GLU A C 1
ATOM 843 O O . GLU A 1 106 ? -14.017 -3.299 16.226 1.00 86.88 106 GLU A O 1
ATOM 848 N N . MET A 1 107 ? -12.279 -4.389 15.300 1.00 87.56 107 MET A N 1
ATOM 849 C CA . MET A 1 107 ? -11.969 -5.228 16.457 1.00 87.56 107 MET A CA 1
ATOM 850 C C . MET A 1 107 ? -11.096 -4.439 17.455 1.00 87.56 107 MET A C 1
ATOM 852 O O . MET A 1 107 ? -9.918 -4.196 17.167 1.00 87.56 107 MET A O 1
ATOM 856 N N . PRO A 1 108 ? -11.608 -4.039 18.639 1.00 85.94 108 PRO A N 1
ATOM 857 C CA . PRO A 1 108 ? -10.895 -3.124 19.537 1.00 85.94 108 PRO A CA 1
ATOM 858 C C . PRO A 1 108 ? -9.535 -3.644 20.015 1.00 85.94 108 PRO A C 1
ATOM 860 O O . PRO A 1 108 ? -8.589 -2.867 20.173 1.00 85.94 108 PRO A O 1
ATOM 863 N N . GLU A 1 109 ? -9.431 -4.952 20.238 1.00 88.50 109 GLU A N 1
ATOM 864 C CA . GLU A 1 109 ? -8.209 -5.624 20.674 1.00 88.50 109 GLU A CA 1
ATOM 865 C C . GLU A 1 109 ? -7.148 -5.592 19.570 1.00 88.50 109 GLU A C 1
ATOM 867 O O . GLU A 1 109 ? -5.970 -5.344 19.835 1.00 88.50 109 GLU A O 1
ATOM 872 N N . VAL A 1 110 ? -7.565 -5.788 18.315 1.00 91.62 110 VAL A N 1
ATOM 873 C CA . VAL A 1 110 ? -6.655 -5.782 17.165 1.00 91.62 110 VAL A CA 1
ATOM 874 C C . VAL A 1 110 ? -6.222 -4.362 16.829 1.00 91.62 110 VAL A C 1
ATOM 876 O O . VAL A 1 110 ? -5.035 -4.134 16.601 1.00 91.62 110 VAL A O 1
ATOM 879 N N . ALA A 1 111 ? -7.135 -3.390 16.881 1.00 89.81 111 ALA A N 1
ATOM 880 C CA . ALA A 1 111 ? -6.797 -1.979 16.724 1.00 89.81 111 ALA A CA 1
ATOM 881 C C . ALA A 1 111 ? -5.731 -1.534 17.740 1.00 89.81 111 ALA A C 1
ATOM 883 O O . ALA A 1 111 ? -4.767 -0.869 17.362 1.00 89.81 111 ALA A O 1
ATOM 884 N N . GLN A 1 112 ? -5.848 -1.960 19.006 1.00 90.12 112 GLN A N 1
ATOM 885 C CA . GLN A 1 112 ? -4.823 -1.677 20.015 1.00 90.12 112 GLN A CA 1
ATOM 886 C C . GLN A 1 112 ? -3.479 -2.324 19.658 1.00 90.12 112 GLN A C 1
ATOM 888 O O . GLN A 1 112 ? -2.452 -1.646 19.659 1.00 90.12 112 GLN A O 1
ATOM 893 N N . ALA A 1 113 ? -3.486 -3.607 19.289 1.00 94.06 113 ALA A N 1
ATOM 894 C CA . ALA A 1 113 ? -2.269 -4.319 18.910 1.00 94.06 113 ALA A CA 1
ATOM 895 C C . ALA A 1 113 ? -1.570 -3.684 17.691 1.00 94.06 113 ALA A C 1
ATOM 897 O O . ALA A 1 113 ? -0.339 -3.614 17.643 1.00 94.06 113 ALA A O 1
ATOM 898 N N . VAL A 1 114 ? -2.340 -3.194 16.713 1.00 93.62 114 VAL A N 1
ATOM 899 C CA . VAL A 1 114 ? -1.821 -2.459 15.552 1.00 93.62 114 VAL A CA 1
ATOM 900 C C . VAL A 1 114 ? -1.160 -1.157 15.994 1.00 93.62 114 VAL A C 1
ATOM 902 O O . VAL A 1 114 ? -0.019 -0.910 15.599 1.00 93.62 114 VAL A O 1
ATOM 905 N N . THR A 1 115 ? -1.812 -0.361 16.843 1.00 93.06 115 THR A N 1
ATOM 906 C CA . THR A 1 115 ? -1.229 0.879 17.370 1.00 93.06 115 THR A CA 1
ATOM 907 C C . THR A 1 115 ? 0.081 0.627 18.115 1.00 93.06 115 THR A C 1
ATOM 909 O O . THR A 1 115 ? 1.096 1.268 17.821 1.00 93.06 115 THR A O 1
ATOM 912 N N . ASP A 1 116 ? 0.099 -0.344 19.027 1.00 94.81 116 ASP A N 1
ATOM 913 C CA . ASP A 1 116 ? 1.300 -0.691 19.789 1.00 94.81 116 ASP A CA 1
ATOM 914 C C . ASP A 1 116 ? 2.428 -1.112 18.843 1.00 94.81 116 ASP A C 1
ATOM 916 O O . ASP A 1 116 ? 3.585 -0.699 18.992 1.00 94.81 116 ASP A O 1
ATOM 920 N N . LYS A 1 117 ? 2.089 -1.882 17.800 1.00 94.88 117 LYS A N 1
ATOM 921 C CA . LYS A 1 117 ? 3.065 -2.294 16.797 1.00 94.88 117 LYS A CA 1
ATOM 922 C C . LYS A 1 117 ? 3.585 -1.123 15.972 1.00 94.88 117 LYS A C 1
ATOM 924 O O . LYS A 1 117 ? 4.767 -1.100 15.633 1.00 94.88 117 LYS A O 1
ATOM 929 N N . MET A 1 118 ? 2.734 -0.156 15.648 1.00 94.31 118 MET A N 1
ATOM 930 C CA . MET A 1 118 ? 3.123 1.052 14.927 1.00 94.31 118 MET A CA 1
ATOM 931 C C . MET A 1 118 ? 4.109 1.893 15.741 1.00 94.31 118 MET A C 1
ATOM 933 O O . MET A 1 118 ? 5.128 2.298 15.185 1.00 94.31 118 MET A O 1
ATOM 937 N N . ARG A 1 119 ? 3.888 2.061 17.051 1.00 94.56 119 ARG A N 1
ATOM 938 C CA . ARG A 1 119 ? 4.844 2.724 17.959 1.00 94.56 119 ARG A CA 1
ATOM 939 C C . ARG A 1 119 ? 6.187 1.996 18.010 1.00 94.56 119 ARG A C 1
ATOM 941 O O . ARG A 1 119 ? 7.231 2.610 17.825 1.00 94.56 119 ARG A O 1
ATOM 948 N N . GLN A 1 120 ? 6.177 0.666 18.146 1.00 94.19 120 GLN A N 1
ATOM 949 C CA . GLN A 1 120 ? 7.412 -0.138 18.121 1.00 94.19 120 GLN A CA 1
ATOM 950 C C . GLN A 1 120 ? 8.228 0.040 16.832 1.00 94.19 120 GLN A C 1
ATOM 952 O O . GLN A 1 120 ? 9.445 -0.120 16.842 1.00 94.19 120 GLN A O 1
ATOM 957 N N . LEU A 1 121 ? 7.560 0.322 15.711 1.00 90.69 121 LEU A N 1
ATOM 958 C CA . LEU A 1 121 ? 8.192 0.536 14.410 1.00 90.69 121 LEU A CA 1
ATOM 959 C C . LEU A 1 121 ? 8.540 2.013 14.141 1.00 90.69 121 LEU A C 1
ATOM 961 O O . LEU A 1 121 ? 9.028 2.314 13.052 1.00 90.69 121 LEU A O 1
ATOM 965 N N . GLY A 1 122 ? 8.302 2.918 15.098 1.00 92.75 122 GLY A N 1
ATOM 966 C CA . GLY A 1 122 ? 8.580 4.354 14.977 1.00 92.75 122 GLY A CA 1
ATOM 967 C C . GLY A 1 122 ? 7.535 5.140 14.178 1.00 92.75 122 GLY A C 1
ATOM 968 O O . GLY A 1 122 ? 7.813 6.235 13.695 1.00 92.75 122 GLY A O 1
ATOM 969 N N . TYR A 1 123 ? 6.328 4.598 13.998 1.00 92.62 123 TYR A N 1
ATOM 970 C CA . TYR A 1 123 ? 5.216 5.271 13.318 1.00 92.62 123 TYR A CA 1
ATOM 971 C C . TYR A 1 123 ? 4.327 6.051 14.299 1.00 92.62 123 TYR A C 1
ATOM 973 O O . TYR A 1 123 ? 3.099 5.986 14.212 1.00 92.62 123 TYR A O 1
ATOM 981 N N . ASP A 1 124 ? 4.933 6.806 15.221 1.00 92.56 124 ASP A N 1
ATOM 982 C CA . ASP A 1 124 ? 4.249 7.440 16.361 1.00 92.56 124 ASP A CA 1
ATOM 983 C C . ASP A 1 124 ? 3.111 8.373 15.943 1.00 92.56 124 ASP A C 1
ATOM 985 O O . ASP A 1 124 ? 2.020 8.332 16.507 1.00 92.56 124 ASP A O 1
ATOM 989 N N . HIS A 1 125 ? 3.329 9.181 14.902 1.00 91.62 125 HIS A N 1
ATOM 990 C CA . HIS A 1 125 ? 2.291 10.081 14.404 1.00 91.62 125 HIS A CA 1
ATOM 991 C C . HIS A 1 125 ? 1.067 9.314 13.885 1.00 91.62 125 HIS A C 1
ATOM 993 O O . HIS A 1 125 ? -0.068 9.678 14.175 1.00 91.62 125 HIS A O 1
ATOM 999 N N . SER A 1 126 ? 1.289 8.231 13.137 1.00 90.00 126 SER A N 1
ATOM 1000 C CA . SER A 1 126 ? 0.201 7.416 12.586 1.00 90.00 126 SER A CA 1
ATOM 1001 C C . SER A 1 126 ? -0.506 6.602 13.676 1.00 90.00 126 SER A C 1
ATOM 1003 O O . SER A 1 126 ? -1.727 6.484 13.647 1.00 90.00 126 SER A O 1
ATOM 1005 N N . ALA A 1 127 ? 0.241 6.107 14.666 1.00 93.00 127 ALA A N 1
ATOM 1006 C CA . ALA A 1 127 ? -0.301 5.464 15.861 1.00 93.00 127 ALA A CA 1
ATOM 1007 C C . ALA A 1 127 ? -1.230 6.407 16.648 1.00 93.00 127 ALA A C 1
ATOM 1009 O O . ALA A 1 127 ? -2.349 6.033 16.992 1.00 93.00 127 ALA A O 1
ATOM 1010 N N . ALA A 1 128 ? -0.801 7.654 16.864 1.00 91.38 128 ALA A N 1
ATOM 1011 C CA . ALA A 1 128 ? -1.590 8.657 17.575 1.00 91.38 128 ALA A CA 1
ATOM 1012 C C . ALA A 1 128 ? -2.895 9.025 16.844 1.00 91.38 128 ALA A C 1
ATOM 1014 O O . ALA A 1 128 ? -3.901 9.313 17.489 1.00 91.38 128 ALA A O 1
ATOM 1015 N N . LEU A 1 129 ? -2.901 9.024 15.505 1.00 89.25 129 LEU A N 1
ATOM 1016 C CA . LEU A 1 129 ? -4.129 9.228 14.727 1.00 89.25 129 LEU A CA 1
ATOM 1017 C C . LEU A 1 129 ? -5.129 8.086 14.946 1.00 89.25 129 LEU A C 1
ATOM 1019 O O . LEU A 1 129 ? -6.313 8.351 15.142 1.00 89.25 129 LEU A O 1
ATOM 1023 N N . LEU A 1 130 ? -4.650 6.839 14.964 1.00 88.56 130 LEU A N 1
ATOM 1024 C CA . LEU A 1 130 ? -5.496 5.662 15.166 1.00 88.56 130 LEU A CA 1
ATOM 1025 C C . LEU A 1 130 ? -6.107 5.616 16.581 1.00 88.56 130 LEU A C 1
ATOM 1027 O O . LEU A 1 130 ? -7.295 5.341 16.732 1.00 88.56 130 LEU A O 1
ATOM 1031 N N . GLU A 1 131 ? -5.327 5.950 17.613 1.00 86.50 131 GLU A N 1
ATOM 1032 C CA . GLU A 1 131 ? -5.819 6.092 18.997 1.00 86.50 131 GLU A CA 1
ATOM 1033 C C . GLU A 1 131 ? -6.905 7.158 19.127 1.00 86.50 131 GLU A C 1
ATOM 1035 O O . GLU A 1 131 ? -7.962 6.904 19.705 1.00 86.50 131 GLU A O 1
ATOM 1040 N N . ARG A 1 132 ? -6.673 8.342 18.546 1.00 84.19 132 ARG A N 1
ATOM 1041 C CA . ARG A 1 132 ? -7.653 9.434 18.576 1.00 84.19 132 ARG A CA 1
ATOM 1042 C C . ARG A 1 132 ? -8.975 9.021 17.946 1.00 84.19 132 ARG A C 1
ATOM 1044 O O . ARG A 1 132 ? -10.022 9.384 18.470 1.00 84.19 132 ARG A O 1
ATOM 1051 N N . GLU A 1 133 ? -8.941 8.280 16.843 1.00 80.50 133 GLU A N 1
ATOM 1052 C CA . GLU A 1 133 ? -10.162 7.816 16.181 1.00 80.50 133 GLU A CA 1
ATOM 1053 C C . GLU A 1 133 ? -10.964 6.865 17.082 1.00 80.50 133 GLU A C 1
ATOM 1055 O O . GLU A 1 133 ? -12.169 7.050 17.273 1.00 80.50 133 GLU A O 1
ATOM 1060 N N . LYS A 1 134 ? -10.287 5.905 17.725 1.00 74.56 134 LYS A N 1
ATOM 1061 C CA . LYS A 1 134 ? -10.899 4.985 18.697 1.00 74.56 134 LYS A CA 1
ATOM 1062 C C . LYS A 1 134 ? -11.558 5.739 19.856 1.00 74.56 134 LYS A C 1
ATOM 1064 O O . LYS A 1 134 ? -12.720 5.474 20.179 1.00 74.56 134 LYS A O 1
ATOM 1069 N N . ASP A 1 135 ? -10.836 6.685 20.452 1.00 76.56 135 ASP A N 1
ATOM 1070 C CA . ASP A 1 135 ? -11.293 7.422 21.634 1.00 76.56 135 ASP A CA 1
ATOM 1071 C C . ASP A 1 135 ? -12.429 8.402 21.306 1.00 76.56 135 ASP A C 1
ATOM 1073 O O . ASP A 1 135 ? -13.339 8.598 22.116 1.00 76.56 135 ASP A O 1
ATOM 1077 N N . ASN A 1 136 ? -12.432 8.975 20.099 1.00 77.06 136 ASN A N 1
ATOM 1078 C CA . ASN A 1 136 ? -13.456 9.921 19.660 1.00 77.06 136 ASN A CA 1
ATOM 1079 C C . ASN A 1 136 ? -14.739 9.242 19.154 1.00 77.06 136 ASN A C 1
ATOM 1081 O O . ASN A 1 136 ? -15.813 9.844 19.262 1.00 77.06 136 ASN A O 1
ATOM 1085 N N . ARG A 1 137 ? -14.680 7.993 18.659 1.00 72.81 137 ARG A N 1
ATOM 1086 C CA . ARG A 1 137 ? -15.839 7.289 18.068 1.00 72.81 137 ARG A CA 1
ATOM 1087 C C . ARG A 1 137 ? -17.013 7.176 19.042 1.00 72.81 137 ARG A C 1
ATOM 1089 O O . ARG A 1 137 ? -18.131 7.583 18.722 1.00 72.81 137 ARG A O 1
ATOM 1096 N N . ALA A 1 138 ? -16.795 6.647 20.247 1.00 72.06 138 ALA A N 1
ATOM 1097 C CA . ALA A 1 138 ? -17.889 6.397 21.192 1.00 72.06 138 ALA A CA 1
ATOM 1098 C C . ALA A 1 138 ? -18.548 7.688 21.736 1.00 72.06 138 ALA A C 1
ATOM 1100 O O . ALA A 1 138 ? -19.784 7.766 21.739 1.00 72.06 138 ALA A O 1
ATOM 1101 N N . PRO A 1 139 ? -17.798 8.724 22.163 1.00 76.62 139 PRO A N 1
ATOM 1102 C CA . PRO A 1 139 ? -18.370 10.021 22.518 1.00 76.62 139 PRO A CA 1
ATOM 1103 C C . PRO A 1 139 ? -19.097 10.700 21.352 1.00 76.62 139 PRO A C 1
ATOM 1105 O O . PRO A 1 139 ? -20.199 11.2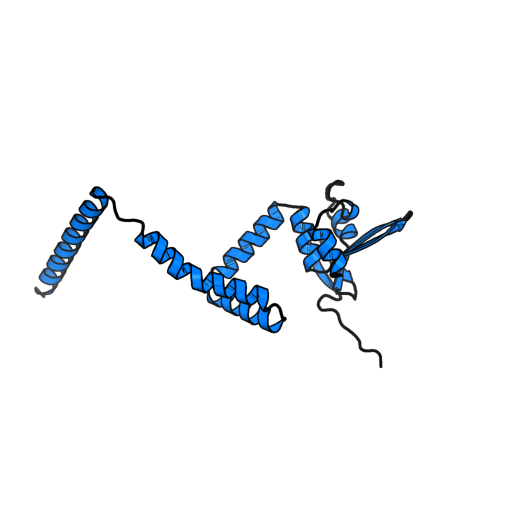14 21.559 1.00 76.62 139 PRO A O 1
ATOM 1108 N N . ALA A 1 140 ? -18.543 10.659 20.134 1.00 76.00 140 ALA A N 1
ATOM 1109 C CA . ALA A 1 140 ? -19.168 11.250 18.952 1.00 76.00 140 ALA A CA 1
ATOM 1110 C C . ALA A 1 140 ? -20.504 10.571 18.616 1.00 76.00 140 ALA A C 1
ATOM 1112 O O . ALA A 1 140 ? -21.516 11.254 18.460 1.00 76.00 140 ALA A O 1
ATOM 1113 N N . LEU A 1 141 ? -20.554 9.233 18.617 1.00 72.81 141 LEU A N 1
ATOM 1114 C CA . LEU A 1 141 ? -21.797 8.474 18.428 1.00 72.81 141 LEU A CA 1
ATOM 1115 C C . LEU A 1 141 ? -22.845 8.824 19.493 1.00 72.81 141 LEU A C 1
ATOM 1117 O O . LEU A 1 141 ? -24.021 9.019 19.179 1.00 72.81 141 LEU A O 1
ATOM 1121 N N . ARG A 1 142 ? -22.433 8.956 20.761 1.00 76.62 142 ARG A N 1
ATOM 1122 C CA . ARG A 1 142 ? -23.332 9.386 21.844 1.00 76.62 142 ARG A CA 1
ATOM 1123 C C . ARG A 1 142 ? -23.850 10.807 21.618 1.00 76.62 142 ARG A C 1
ATOM 1125 O O . ARG A 1 142 ? -25.037 11.038 21.826 1.00 76.62 142 ARG A O 1
ATOM 1132 N N . ALA A 1 143 ? -23.004 11.744 21.196 1.00 78.25 143 ALA A N 1
ATOM 1133 C CA . ALA A 1 143 ? -23.402 13.123 20.915 1.00 78.25 143 ALA A CA 1
ATOM 1134 C C . ALA A 1 143 ? -24.390 13.210 19.738 1.00 78.25 143 ALA A C 1
ATOM 1136 O O . ALA A 1 143 ? -25.433 13.851 19.865 1.00 78.25 143 ALA A O 1
ATOM 1137 N N . MET A 1 144 ? -24.127 12.490 18.642 1.00 73.56 144 MET A N 1
ATOM 1138 C CA . MET A 1 144 ? -25.040 12.410 17.494 1.00 73.56 144 MET A CA 1
ATOM 1139 C C . MET A 1 144 ? -26.395 11.802 17.881 1.00 73.56 144 MET A C 1
ATOM 1141 O O . MET A 1 144 ? -27.445 12.308 17.486 1.00 73.56 144 MET A O 1
ATOM 1145 N N . ASN A 1 145 ? -26.394 10.758 18.715 1.00 74.12 145 ASN A N 1
ATOM 1146 C CA . ASN A 1 145 ? -27.626 10.133 19.197 1.00 74.12 145 ASN A CA 1
ATOM 1147 C C . ASN A 1 145 ? -28.400 11.017 20.188 1.00 74.12 145 ASN A C 1
ATOM 1149 O O . ASN A 1 145 ? -29.627 10.984 20.188 1.00 74.12 145 ASN A O 1
ATOM 1153 N N . ARG A 1 146 ? -27.723 11.850 20.992 1.00 67.50 146 ARG A N 1
ATOM 1154 C CA . ARG A 1 146 ? -28.379 12.833 21.880 1.00 67.50 146 ARG A CA 1
ATOM 1155 C C . ARG A 1 146 ? -29.122 13.927 21.105 1.00 67.50 146 ARG A C 1
ATOM 1157 O O . ARG A 1 146 ? -30.134 14.417 21.596 1.00 67.50 146 ARG A O 1
ATOM 1164 N N . GLY A 1 147 ? -28.656 14.281 19.904 1.00 61.53 147 GLY A N 1
ATOM 1165 C CA . GLY A 1 147 ? -29.322 15.246 19.017 1.00 61.53 147 GLY A CA 1
ATOM 1166 C C . GLY A 1 147 ? -30.577 14.703 18.321 1.00 61.53 147 GLY A C 1
ATOM 1167 O O . GLY A 1 147 ? -31.437 15.478 17.902 1.00 61.53 147 GLY A O 1
ATOM 1168 N N . ARG A 1 148 ? -30.740 13.376 18.235 1.00 62.66 148 ARG A N 1
ATOM 1169 C CA . ARG A 1 148 ? -31.966 12.736 17.735 1.00 62.66 148 ARG A CA 1
ATOM 1170 C C . ARG A 1 148 ? -33.018 12.689 18.840 1.00 62.66 148 ARG A C 1
ATOM 1172 O O . ARG A 1 148 ? -33.237 11.665 19.481 1.00 62.66 148 ARG A O 1
ATOM 1179 N N . SER A 1 149 ? -33.701 13.809 19.067 1.00 65.75 149 SER A N 1
ATOM 1180 C CA . SER A 1 149 ? -34.916 13.784 19.882 1.00 65.75 149 SER A CA 1
ATOM 1181 C C . SER A 1 149 ? -35.995 12.997 19.131 1.00 65.75 149 SER A C 1
ATOM 1183 O O . SER A 1 149 ? -36.266 13.291 17.966 1.00 65.75 149 SER A O 1
ATOM 1185 N N . LEU A 1 150 ? -36.609 12.006 19.784 1.00 67.81 150 LEU A N 1
ATOM 1186 C CA . LEU A 1 150 ? -37.782 11.317 19.241 1.00 67.81 150 LEU A CA 1
ATOM 1187 C C . LEU A 1 150 ? -38.846 12.359 18.860 1.00 67.81 150 LEU A C 1
ATOM 1189 O O . LEU A 1 150 ? -39.127 13.274 19.648 1.00 67.81 150 LEU A O 1
ATOM 1193 N N . SER A 1 151 ? -39.454 12.208 17.682 1.00 73.12 151 SER A N 1
ATOM 1194 C CA . SER A 1 151 ? -40.611 13.020 17.304 1.00 73.12 151 SER A CA 1
ATOM 1195 C C . SER A 1 151 ? -41.740 12.845 18.335 1.00 73.12 151 SER A C 1
ATOM 1197 O O . SER A 1 151 ? -41.761 11.838 19.055 1.00 73.12 151 SER A O 1
ATOM 1199 N N . PRO A 1 152 ? -42.698 13.783 18.441 1.00 77.62 152 PRO A N 1
ATOM 1200 C CA . PRO A 1 152 ? -43.821 13.654 19.375 1.00 77.62 152 PRO A CA 1
ATOM 1201 C C . PRO A 1 152 ? -44.535 12.293 19.276 1.00 77.62 152 PRO A C 1
ATOM 1203 O O . PRO A 1 152 ? -44.736 11.629 20.293 1.00 77.62 152 PRO A O 1
ATOM 1206 N N . ALA A 1 153 ? -44.775 11.809 18.053 1.00 80.31 153 ALA A N 1
ATOM 1207 C CA . ALA A 1 153 ? -45.390 10.506 17.794 1.00 80.31 153 ALA A CA 1
ATOM 1208 C C . ALA A 1 153 ? -44.515 9.319 18.246 1.00 80.31 153 ALA A C 1
ATOM 1210 O O . ALA A 1 153 ? -45.013 8.318 18.765 1.00 80.31 153 ALA A O 1
ATOM 1211 N N . GLN A 1 154 ? -43.193 9.420 18.083 1.00 80.25 154 GLN A N 1
ATOM 1212 C CA . GLN A 1 154 ? -42.262 8.397 18.562 1.00 80.25 154 GLN A CA 1
ATOM 1213 C C . GLN A 1 154 ? -42.182 8.376 20.098 1.00 80.25 154 GLN A C 1
ATOM 1215 O O . GLN A 1 154 ? -42.140 7.298 20.691 1.00 80.25 154 GLN A O 1
ATOM 1220 N N . LYS A 1 155 ? -42.229 9.544 20.756 1.00 81.44 155 LYS A N 1
ATOM 1221 C CA . LYS A 1 155 ? -42.291 9.652 22.226 1.00 81.44 155 LYS A CA 1
ATOM 1222 C C . LYS A 1 155 ? -43.565 9.019 22.783 1.00 81.44 155 LYS A C 1
ATOM 1224 O O . LYS A 1 155 ? -43.496 8.322 23.794 1.00 81.44 155 LYS A O 1
ATOM 1229 N N . GLU A 1 156 ? -44.711 9.229 22.139 1.00 83.06 156 GLU A N 1
ATOM 1230 C CA . GLU A 1 156 ? -45.977 8.606 22.545 1.00 83.06 156 GLU A CA 1
ATOM 1231 C C . GLU A 1 156 ? -45.962 7.089 22.379 1.00 83.06 156 GLU A C 1
ATOM 1233 O O . GLU A 1 156 ? -46.304 6.373 23.322 1.00 83.06 156 GLU A O 1
ATOM 1238 N N . ARG A 1 157 ? -45.475 6.582 21.238 1.00 83.75 157 ARG A N 1
ATOM 1239 C CA . ARG A 1 157 ? -45.295 5.135 21.039 1.00 83.75 157 ARG A CA 1
ATOM 1240 C C . ARG A 1 157 ? -44.388 4.521 22.099 1.00 83.75 157 ARG A C 1
ATOM 1242 O O . ARG A 1 157 ? -44.736 3.492 22.669 1.00 83.75 157 ARG A O 1
ATOM 1249 N N . GLN A 1 158 ? -43.264 5.165 22.411 1.00 84.69 158 GLN A N 1
ATOM 1250 C CA . GLN A 1 158 ? -42.346 4.696 23.449 1.00 84.69 158 GLN A CA 1
ATOM 1251 C C . GLN A 1 158 ? -43.022 4.655 24.829 1.00 84.69 158 GLN A C 1
ATOM 1253 O O . GLN A 1 158 ? -42.873 3.681 25.563 1.00 84.69 158 GLN A O 1
ATOM 1258 N N . ARG A 1 159 ? -43.798 5.689 25.184 1.00 87.75 159 ARG A N 1
ATOM 1259 C CA . ARG A 1 159 ? -44.552 5.737 26.449 1.00 87.75 159 ARG A CA 1
ATOM 1260 C C . ARG A 1 159 ? -45.583 4.617 26.542 1.00 87.75 159 ARG A C 1
ATOM 1262 O O . ARG A 1 159 ? -45.688 4.001 27.600 1.00 87.75 159 ARG A O 1
ATOM 1269 N N . MET A 1 160 ? -46.314 4.343 25.460 1.00 87.06 160 MET A N 1
ATOM 1270 C CA . MET A 1 160 ? -47.264 3.229 25.416 1.00 87.06 160 MET A CA 1
ATOM 1271 C C . MET A 1 160 ? -46.550 1.887 25.573 1.00 87.06 160 MET A C 1
ATOM 1273 O O . MET A 1 160 ? -46.934 1.106 26.438 1.00 87.06 160 MET A O 1
ATOM 1277 N N . ASN A 1 161 ? -45.456 1.662 24.840 1.00 88.81 161 ASN A N 1
ATOM 1278 C CA . ASN A 1 161 ? -44.668 0.434 24.967 1.00 88.81 161 ASN A CA 1
ATOM 1279 C C . ASN A 1 161 ? -44.138 0.230 26.391 1.00 88.81 161 ASN A C 1
ATOM 1281 O O . ASN A 1 161 ? -44.231 -0.862 26.938 1.00 88.81 161 ASN A O 1
ATOM 1285 N N . ASN A 1 162 ? -43.632 1.289 27.026 1.00 89.06 162 ASN A N 1
ATOM 1286 C CA . ASN A 1 162 ? -43.129 1.208 28.396 1.00 89.06 162 ASN A CA 1
ATOM 1287 C C . ASN A 1 162 ? -44.238 0.870 29.402 1.00 89.06 162 ASN A C 1
ATOM 1289 O O . ASN A 1 162 ? -43.988 0.116 30.340 1.00 89.06 162 ASN A O 1
ATOM 1293 N N . ARG A 1 163 ? -45.457 1.397 29.212 1.00 89.25 163 ARG A N 1
ATOM 1294 C CA . ARG A 1 163 ? -46.618 1.051 30.050 1.00 89.25 163 ARG A CA 1
ATOM 1295 C C . ARG A 1 163 ? -47.008 -0.413 29.881 1.00 89.25 163 ARG A C 1
ATOM 1297 O O . ARG A 1 163 ? -47.128 -1.105 30.885 1.00 89.25 163 ARG A O 1
ATOM 1304 N N . VAL A 1 164 ? -47.097 -0.889 28.640 1.00 88.19 164 VAL A N 1
ATOM 1305 C CA . VAL A 1 164 ? -47.402 -2.294 28.326 1.00 88.19 164 VAL A CA 1
ATOM 1306 C C . VAL A 1 164 ? -46.347 -3.231 28.921 1.00 88.19 164 VAL A C 1
ATOM 1308 O O . VAL A 1 164 ? -46.691 -4.204 29.584 1.00 88.19 164 VAL A O 1
ATOM 1311 N N . CYS A 1 165 ? -45.057 -2.918 28.770 1.00 86.44 165 CYS A N 1
ATOM 1312 C CA . CYS A 1 165 ? -43.977 -3.711 29.364 1.00 86.44 165 CYS A CA 1
ATOM 1313 C C . CYS A 1 165 ? -44.008 -3.696 30.901 1.00 86.44 165 CYS A C 1
ATOM 1315 O O . CYS A 1 165 ? -43.751 -4.722 31.532 1.00 86.44 165 CYS A O 1
ATOM 1317 N N . ALA A 1 166 ? -44.315 -2.553 31.523 1.00 88.25 166 ALA A N 1
ATOM 1318 C CA . ALA A 1 166 ? -44.431 -2.450 32.977 1.00 88.25 166 ALA A CA 1
ATOM 1319 C C . ALA A 1 166 ? -45.618 -3.261 33.512 1.00 88.25 166 ALA A C 1
ATOM 1321 O O . ALA A 1 166 ? -45.497 -3.929 34.537 1.00 88.25 166 ALA A O 1
ATOM 1322 N N . GLU A 1 167 ? -46.744 -3.235 32.807 1.00 86.19 167 GLU A N 1
ATOM 1323 C CA . GLU A 1 167 ? -47.939 -3.999 33.148 1.00 86.19 167 GLU A CA 1
ATOM 1324 C C . GLU A 1 167 ? -47.722 -5.504 32.959 1.00 86.19 167 GLU A C 1
ATOM 1326 O O . GLU A 1 167 ? -47.973 -6.277 33.882 1.00 86.19 167 GLU A O 1
ATOM 1331 N N . ALA A 1 168 ? -47.116 -5.919 31.844 1.00 83.25 168 ALA A N 1
ATOM 1332 C CA . ALA A 1 168 ? -46.718 -7.307 31.616 1.00 83.25 168 ALA A CA 1
ATOM 1333 C C . ALA A 1 168 ? -45.757 -7.823 32.703 1.00 83.25 168 ALA A C 1
ATOM 1335 O O . ALA A 1 168 ? -45.895 -8.952 33.174 1.00 83.25 168 ALA A O 1
ATOM 1336 N N . ASN A 1 169 ? -44.810 -6.995 33.158 1.00 84.19 169 ASN A N 1
ATOM 1337 C CA . ASN A 1 169 ? -43.914 -7.349 34.262 1.00 84.19 169 ASN A CA 1
ATOM 1338 C C . ASN A 1 169 ? -44.629 -7.423 35.618 1.00 84.19 169 ASN A C 1
ATOM 1340 O O . ASN A 1 169 ? -44.289 -8.285 36.429 1.00 84.19 169 ASN A O 1
ATOM 1344 N N . ARG A 1 170 ? -45.618 -6.558 35.879 1.00 84.94 170 ARG A N 1
ATOM 1345 C CA . ARG A 1 170 ? -46.453 -6.644 37.089 1.00 84.94 170 ARG A CA 1
ATOM 1346 C C . ARG A 1 170 ? -47.273 -7.929 37.107 1.00 84.94 170 ARG A C 1
ATOM 1348 O O . ARG A 1 170 ? -47.281 -8.600 38.129 1.00 84.94 170 ARG A O 1
ATOM 1355 N N . LEU A 1 171 ? -47.892 -8.294 35.985 1.00 80.75 171 LEU A N 1
ATOM 1356 C CA . LEU A 1 171 ? -48.669 -9.530 35.858 1.00 80.75 171 LEU A CA 1
ATOM 1357 C C . LEU A 1 171 ? -47.790 -10.778 36.001 1.00 80.75 171 LEU A C 1
ATOM 1359 O O . LEU A 1 171 ? -48.182 -11.719 36.682 1.00 80.75 171 LEU A O 1
ATOM 1363 N N . ARG A 1 172 ? -46.573 -10.770 35.439 1.00 75.88 172 ARG A N 1
ATOM 1364 C CA . ARG A 1 172 ? -45.597 -11.854 35.652 1.00 75.88 172 ARG A CA 1
ATOM 1365 C C . ARG A 1 172 ? -45.179 -11.996 37.113 1.00 75.88 172 ARG A C 1
ATOM 1367 O O . ARG A 1 172 ? -45.086 -13.118 37.588 1.00 75.88 172 ARG A O 1
ATOM 1374 N N . LYS A 1 173 ? -44.936 -10.886 37.819 1.00 76.38 173 LYS A N 1
ATOM 1375 C CA . LYS A 1 173 ? -44.633 -10.922 39.259 1.00 76.38 173 LYS A CA 1
ATOM 1376 C C . LYS A 1 173 ? -45.823 -11.418 40.074 1.00 76.38 173 LYS A C 1
ATOM 1378 O O . LYS A 1 173 ? -45.654 -12.327 40.868 1.00 76.38 173 LYS A O 1
ATOM 1383 N N . ALA A 1 174 ? -47.017 -10.892 39.811 1.00 75.12 174 ALA A N 1
ATOM 1384 C CA . ALA A 1 174 ? -48.229 -11.313 40.502 1.00 75.12 174 ALA A CA 1
ATOM 1385 C C . ALA A 1 174 ? -48.538 -12.800 40.274 1.00 75.12 174 ALA A C 1
ATOM 1387 O O . ALA A 1 174 ? -48.973 -13.462 41.200 1.00 75.12 174 ALA A O 1
ATOM 1388 N N . GLY A 1 175 ? -48.279 -13.343 39.079 1.00 67.62 175 GLY A N 1
ATOM 1389 C CA . GLY A 1 175 ? -48.419 -14.775 38.790 1.00 67.62 175 GLY A CA 1
ATOM 1390 C C . GLY A 1 175 ? -47.356 -15.667 39.446 1.00 67.62 175 GLY A C 1
ATOM 1391 O O . GLY A 1 175 ? -47.585 -16.861 39.589 1.00 67.62 175 GLY A O 1
ATOM 1392 N N . HIS A 1 176 ? -46.218 -15.103 39.860 1.00 55.91 176 HIS A N 1
ATOM 1393 C CA . HIS A 1 176 ? -45.151 -15.819 40.565 1.00 55.91 176 HIS A CA 1
ATOM 1394 C C . HIS A 1 176 ? -45.412 -15.924 42.084 1.00 55.91 176 HIS A C 1
ATOM 1396 O O . HIS A 1 176 ? -44.791 -16.751 42.743 1.00 55.91 176 HIS A O 1
ATOM 1402 N N . ASP A 1 177 ? -46.343 -15.130 42.627 1.00 53.94 177 ASP A N 1
ATOM 1403 C CA . ASP A 1 177 ? -46.713 -15.118 44.054 1.00 53.94 177 ASP A CA 1
ATOM 1404 C C . ASP A 1 177 ? -47.843 -16.121 44.408 1.00 53.94 177 ASP A C 1
ATOM 1406 O O . ASP A 1 177 ? -48.279 -16.174 45.555 1.00 53.94 177 ASP A O 1
ATOM 1410 N N . TRP A 1 178 ? -48.328 -16.925 43.445 1.00 53.12 178 TRP A N 1
ATOM 1411 C CA . TRP A 1 178 ? -49.402 -17.926 43.636 1.00 53.12 178 TRP A CA 1
ATOM 1412 C C . TRP A 1 178 ? -48.917 -19.391 43.716 1.00 53.12 178 TRP A C 1
ATOM 1414 O O . TRP A 1 178 ? -49.744 -20.303 43.627 1.00 53.12 178 TRP A O 1
ATOM 1424 N N . HIS A 1 179 ? -47.61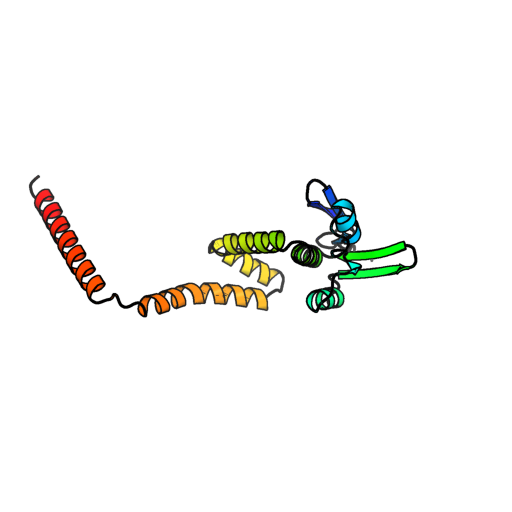2 -19.635 43.881 1.00 46.84 179 HIS A N 1
ATOM 1425 C CA . HIS A 1 179 ? -47.029 -20.973 44.061 1.00 46.84 179 HIS A CA 1
ATOM 1426 C C . HIS A 1 179 ? -46.212 -21.087 45.345 1.00 46.84 179 HIS A C 1
ATOM 1428 O O . HIS A 1 179 ? -45.410 -20.166 45.615 1.00 46.84 179 HIS A O 1
#

Foldseek 3Di:
DDDQPQAPQDQPWDADPNRIWTAHSNQWTWQQCVCVVVVADPCLHPVNDDDDVVVVCVVVVQWDWDQPDVVGITIIGHPVVSLVSVCVRDVVSVVVVVVVVVVQCVPVVSLVVVLVVCVVVVVPVVSVVSVCCVVVVVVVVVVVVVVPDQDPVRVVVVVVVVVVVVVVVVVVVVVVVPD

Radius of gyration: 27.75 Å; chains: 1; bounding box: 83×36×70 Å